Protein AF-A0A2T6AYD6-F1 (afdb_monomer_lite)

pLDDT: mean 77.61, std 15.52, range [50.19, 95.75]

InterPro domains:
  IPR000792 Transcription regulator LuxR, C-terminal [SM00421] (88-139)
  IPR016032 Signal transduction response regulator, C-terminal effector [SSF46894] (79-139)
  IPR036388 Winged helix-like DNA-binding domain superfamily [G3DSA:1.10.10.10] (89-139)

Structure (mmCIF, N/CA/C/O backbone):
data_AF-A0A2T6AYD6-F1
#
_entry.id   AF-A0A2T6AYD6-F1
#
loop_
_atom_site.group_PDB
_atom_site.id
_atom_site.type_symbol
_atom_site.label_atom_id
_atom_site.label_alt_id
_atom_site.label_comp_id
_atom_site.label_asym_id
_atom_site.label_entity_id
_atom_site.label_seq_id
_atom_site.pdbx_PDB_ins_code
_atom_site.Cartn_x
_atom_site.Cartn_y
_atom_site.Cartn_z
_atom_site.occupancy
_atom_site.B_iso_or_equiv
_atom_site.auth_seq_id
_atom_site.auth_comp_id
_atom_site.auth_asym_id
_atom_site.auth_atom_id
_atom_site.pdbx_PDB_model_num
ATOM 1 N N . MET A 1 1 ? 13.701 9.782 -18.106 1.00 50.19 1 MET A N 1
ATOM 2 C CA . MET A 1 1 ? 15.115 10.210 -17.971 1.00 50.19 1 MET A CA 1
ATOM 3 C C . MET A 1 1 ? 16.038 9.584 -19.019 1.00 50.19 1 MET A C 1
ATOM 5 O O . MET A 1 1 ? 16.720 10.338 -19.695 1.00 50.19 1 MET A O 1
ATOM 9 N N . MET A 1 2 ? 16.017 8.261 -19.240 1.00 51.81 2 MET A N 1
ATOM 10 C CA . MET A 1 2 ? 16.936 7.568 -20.171 1.00 51.81 2 MET A CA 1
ATOM 11 C C . MET A 1 2 ? 16.866 8.052 -21.637 1.00 51.81 2 MET A C 1
ATOM 13 O O . MET A 1 2 ? 17.891 8.259 -22.277 1.00 51.81 2 MET A O 1
ATOM 17 N N . VAL A 1 3 ? 15.662 8.335 -22.149 1.00 51.66 3 VAL A N 1
ATOM 18 C CA . VAL A 1 3 ? 15.457 8.823 -23.532 1.00 51.66 3 VAL A CA 1
ATOM 19 C C . VAL A 1 3 ? 16.047 10.226 -23.757 1.00 51.66 3 VAL A C 1
ATOM 21 O O . VAL A 1 3 ? 16.512 10.536 -24.852 1.00 51.66 3 VAL A O 1
ATOM 24 N N . TYR A 1 4 ? 16.078 11.068 -22.718 1.00 59.88 4 TYR A N 1
ATOM 25 C CA . TYR A 1 4 ? 16.668 12.410 -22.796 1.00 59.88 4 TYR A CA 1
ATOM 26 C C . TYR A 1 4 ? 18.197 12.357 -22.804 1.00 59.88 4 TYR A C 1
ATOM 28 O O . TYR A 1 4 ? 18.816 13.103 -23.556 1.00 59.88 4 TYR A O 1
ATOM 36 N N . ALA A 1 5 ? 18.794 11.431 -22.046 1.00 57.62 5 ALA A N 1
ATOM 37 C CA . ALA A 1 5 ? 20.236 11.190 -22.077 1.00 57.62 5 ALA A CA 1
ATOM 38 C C . ALA A 1 5 ? 20.695 10.688 -23.459 1.00 57.62 5 ALA A C 1
ATOM 40 O O . ALA A 1 5 ? 21.697 11.166 -23.985 1.00 57.62 5 ALA A O 1
ATOM 41 N N . LEU A 1 6 ? 19.910 9.807 -24.094 1.00 58.50 6 LEU A N 1
ATOM 42 C CA . LEU A 1 6 ? 20.191 9.308 -25.444 1.00 58.50 6 LEU A CA 1
ATOM 43 C C . LEU A 1 6 ? 20.114 10.426 -26.502 1.00 58.50 6 LEU A C 1
ATOM 45 O O . LEU A 1 6 ? 21.022 10.566 -27.317 1.00 58.50 6 LEU A O 1
ATOM 49 N N . ARG A 1 7 ? 19.068 11.271 -26.467 1.00 64.19 7 ARG A N 1
ATOM 50 C CA . ARG A 1 7 ? 18.946 12.420 -27.390 1.00 64.19 7 ARG A CA 1
ATOM 51 C C . ARG A 1 7 ? 20.041 13.468 -27.167 1.00 64.19 7 ARG A C 1
ATOM 53 O O . ARG A 1 7 ? 20.530 14.021 -28.145 1.00 64.19 7 ARG A O 1
ATOM 60 N N . ALA A 1 8 ? 20.447 13.718 -25.921 1.00 66.31 8 ALA A N 1
ATOM 61 C CA . ALA A 1 8 ? 21.535 14.646 -25.606 1.00 66.31 8 ALA A CA 1
ATOM 62 C C . ALA A 1 8 ? 22.895 14.141 -26.121 1.00 66.31 8 ALA A C 1
ATOM 64 O O . ALA A 1 8 ? 23.664 14.923 -26.675 1.00 66.31 8 ALA A O 1
ATOM 65 N N . CYS A 1 9 ? 23.159 12.835 -26.009 1.00 67.75 9 CYS A N 1
ATOM 66 C CA . CYS A 1 9 ? 24.382 12.220 -26.525 1.00 67.75 9 CYS A CA 1
ATOM 67 C C . CYS A 1 9 ? 24.436 12.258 -28.065 1.00 67.75 9 CYS A C 1
ATOM 69 O O . CYS A 1 9 ? 25.459 12.612 -28.645 1.00 67.75 9 CYS A O 1
ATOM 71 N N . LEU A 1 10 ? 23.303 11.998 -28.734 1.00 67.00 10 LEU A N 1
ATOM 72 C CA . LEU A 1 10 ? 23.187 12.092 -30.196 1.00 67.00 10 LEU A CA 1
ATOM 73 C C . LEU A 1 10 ? 23.433 13.517 -30.709 1.00 67.00 10 LEU A C 1
ATOM 75 O O . LEU A 1 10 ? 24.174 13.694 -31.674 1.00 67.00 10 LEU A O 1
ATOM 79 N N . LEU A 1 11 ? 22.866 14.526 -30.037 1.00 71.50 11 LEU A N 1
ATOM 80 C CA . LEU A 1 11 ? 23.100 15.932 -30.372 1.00 71.50 11 LEU A CA 1
ATOM 81 C C . LEU A 1 11 ? 24.568 16.324 -30.168 1.00 71.50 11 LEU A C 1
ATOM 83 O O . LEU A 1 11 ? 25.125 17.007 -31.024 1.00 71.50 11 LEU A O 1
ATOM 87 N N . ALA A 1 12 ? 25.210 15.855 -29.094 1.00 70.19 12 ALA A N 1
ATOM 88 C CA . ALA A 1 12 ? 26.619 16.131 -28.819 1.00 70.19 12 ALA A CA 1
ATOM 89 C C . ALA A 1 12 ? 27.551 15.561 -29.903 1.00 70.19 12 ALA A C 1
ATOM 91 O O . ALA A 1 12 ? 28.445 16.270 -30.357 1.00 70.19 12 ALA A O 1
ATOM 92 N N . ILE A 1 13 ? 27.299 14.336 -30.382 1.00 68.94 13 ILE A N 1
ATOM 93 C CA . ILE A 1 13 ? 28.099 13.708 -31.450 1.00 68.94 13 ILE A CA 1
ATOM 94 C C . ILE A 1 13 ? 27.936 14.469 -32.775 1.00 68.94 13 ILE A C 1
ATOM 96 O O . ILE A 1 13 ? 28.931 14.792 -33.421 1.00 68.94 13 ILE A O 1
ATOM 100 N N . THR A 1 14 ? 26.705 14.843 -33.145 1.00 68.94 14 THR A N 1
ATOM 101 C CA . THR A 1 14 ? 26.459 15.641 -34.363 1.00 68.94 14 THR A CA 1
ATOM 102 C C . THR A 1 14 ? 27.024 17.061 -34.272 1.00 68.94 14 THR A C 1
ATOM 104 O O . THR A 1 14 ? 27.485 17.617 -35.267 1.00 68.94 14 THR A O 1
ATOM 107 N N . LEU A 1 15 ? 27.017 17.654 -33.073 1.00 66.00 15 LEU A N 1
ATOM 108 C CA . LEU A 1 15 ? 27.560 18.986 -32.825 1.00 66.00 15 LEU A CA 1
ATOM 109 C C . LEU A 1 15 ? 29.093 18.972 -32.889 1.00 66.00 15 LEU A C 1
ATOM 111 O O . LEU A 1 15 ? 29.673 19.898 -33.446 1.00 66.00 15 LEU A O 1
ATOM 115 N N . SER A 1 16 ? 29.745 17.916 -32.390 1.00 65.50 16 SER A N 1
ATOM 116 C CA . SER A 1 16 ? 31.195 17.723 -32.524 1.00 65.50 16 SER A CA 1
ATOM 117 C C . SER A 1 16 ? 31.630 17.566 -33.983 1.00 65.50 16 SER A C 1
ATOM 119 O O . SER A 1 16 ? 32.620 18.186 -34.369 1.00 65.50 16 SER A O 1
ATOM 121 N N . GLY A 1 17 ? 30.875 16.826 -34.805 1.00 60.75 17 GLY A N 1
ATOM 122 C CA . GLY A 1 17 ? 31.125 16.727 -36.251 1.00 60.75 17 GLY A CA 1
ATOM 123 C C . GLY A 1 17 ? 31.004 18.083 -36.958 1.00 60.75 17 GLY A C 1
ATOM 124 O O . GLY A 1 17 ? 31.910 18.503 -37.681 1.00 60.75 17 GLY A O 1
ATOM 125 N N . LEU A 1 18 ? 29.944 18.842 -36.655 1.00 61.56 18 LEU A N 1
ATOM 126 C CA . LEU A 1 18 ? 29.724 20.175 -37.227 1.00 61.56 18 LEU A CA 1
ATOM 127 C C . LEU A 1 18 ? 30.803 21.189 -36.798 1.00 61.56 18 LEU A C 1
ATOM 129 O O . LEU A 1 18 ? 31.315 21.937 -37.633 1.00 61.56 18 LEU A O 1
ATOM 133 N N . VAL A 1 19 ? 31.198 21.187 -35.519 1.00 60.56 19 VAL A N 1
ATOM 134 C CA . VAL A 1 19 ? 32.264 22.054 -34.981 1.00 60.56 19 VAL A CA 1
ATOM 135 C C . VAL A 1 19 ? 33.617 21.748 -35.628 1.00 60.56 19 VAL A C 1
ATOM 137 O O . VAL A 1 19 ? 34.371 22.678 -35.914 1.00 60.56 19 VAL A O 1
ATOM 140 N N . MET A 1 20 ? 33.909 20.482 -35.938 1.00 58.72 20 MET A N 1
ATOM 141 C CA . MET A 1 20 ? 35.168 20.092 -36.584 1.00 58.72 20 MET A CA 1
ATOM 142 C C . MET A 1 20 ? 35.218 20.468 -38.074 1.00 58.72 20 MET A C 1
ATOM 144 O O . MET A 1 20 ? 36.297 20.698 -38.612 1.00 58.72 20 MET A O 1
ATOM 148 N N . THR A 1 21 ? 34.063 20.614 -38.733 1.00 57.25 21 THR A N 1
ATOM 149 C CA . THR A 1 21 ? 33.979 21.143 -40.109 1.00 57.25 21 THR A CA 1
ATOM 150 C C . THR A 1 21 ? 34.023 22.675 -40.204 1.00 57.25 21 THR A C 1
ATOM 152 O O . THR A 1 21 ? 34.278 23.206 -41.283 1.00 57.25 21 THR A O 1
ATOM 155 N N . GLY A 1 22 ? 33.795 23.395 -39.097 1.00 52.22 22 GLY A N 1
ATOM 156 C CA . GLY A 1 22 ? 33.687 24.861 -39.070 1.00 52.22 22 GLY A CA 1
ATOM 157 C C . GLY A 1 22 ? 34.976 25.636 -38.753 1.00 52.22 22 GLY A C 1
ATOM 158 O O . GLY A 1 22 ? 34.958 26.865 -38.801 1.00 52.22 22 GLY A O 1
ATOM 159 N N . GLY A 1 23 ? 36.086 24.964 -38.421 1.00 51.28 23 GLY A N 1
ATOM 160 C CA . GLY A 1 23 ? 37.367 25.594 -38.067 1.00 51.28 23 GLY A CA 1
ATOM 161 C C . GLY A 1 23 ? 38.437 25.424 -39.151 1.00 51.28 23 GLY A C 1
ATOM 162 O O . GLY A 1 23 ? 38.897 24.318 -39.401 1.00 51.28 23 GLY A O 1
ATOM 163 N N . CYS A 1 24 ? 38.841 26.523 -39.790 1.00 57.44 24 CYS A N 1
ATOM 164 C CA . CYS A 1 24 ? 39.793 26.602 -40.905 1.00 57.44 24 CYS A CA 1
ATOM 165 C C . CYS A 1 24 ? 41.095 25.779 -40.775 1.00 57.44 24 CYS A C 1
ATOM 167 O O . CYS A 1 24 ? 41.855 25.955 -39.825 1.00 57.44 24 CYS A O 1
ATOM 169 N N . SER A 1 25 ? 41.439 25.039 -41.839 1.00 51.91 25 SER A N 1
ATOM 170 C CA . SER A 1 25 ? 42.804 24.829 -42.372 1.00 51.91 25 SER A CA 1
ATOM 171 C C . SER A 1 25 ? 42.708 24.309 -43.824 1.00 51.91 25 SER A C 1
ATOM 173 O O . SER A 1 25 ? 41.956 23.368 -44.063 1.00 51.91 25 SER A O 1
ATOM 175 N N . PRO A 1 26 ? 43.433 24.862 -44.819 1.00 55.03 26 PRO A N 1
ATOM 176 C CA . PRO A 1 26 ? 43.294 24.495 -46.235 1.00 55.03 26 PRO A CA 1
ATOM 177 C C . PRO A 1 26 ? 44.110 23.244 -46.618 1.00 55.03 26 PRO A C 1
ATOM 179 O O . PRO A 1 26 ? 44.756 23.221 -47.665 1.00 55.03 26 PRO A O 1
ATOM 182 N N . ILE A 1 27 ? 44.133 22.208 -45.773 1.00 57.69 27 ILE A N 1
ATOM 183 C CA . ILE A 1 27 ? 45.037 21.064 -45.952 1.00 57.69 27 ILE A CA 1
ATOM 184 C C . ILE A 1 27 ? 44.230 19.764 -46.090 1.00 57.69 27 ILE A C 1
ATOM 186 O O . ILE A 1 27 ? 43.530 19.332 -45.182 1.00 57.69 27 ILE A O 1
ATOM 190 N N . THR A 1 28 ? 44.346 19.194 -47.295 1.00 57.56 28 THR A N 1
ATOM 191 C CA . THR A 1 28 ? 43.933 17.863 -47.779 1.00 57.56 28 THR A CA 1
ATOM 192 C C . THR A 1 28 ? 42.444 17.492 -47.729 1.00 57.56 28 THR A C 1
ATOM 194 O O . THR A 1 28 ? 41.972 16.736 -46.892 1.00 57.56 28 THR A O 1
ATOM 197 N N . ILE A 1 29 ? 41.750 17.856 -48.812 1.00 57.03 29 ILE A N 1
ATOM 198 C CA . ILE A 1 29 ? 40.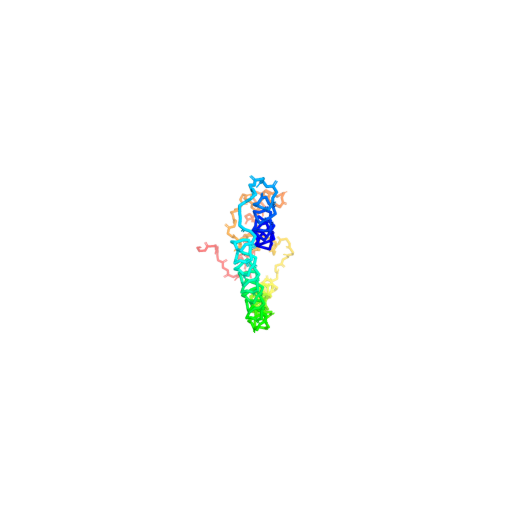430 17.368 -49.278 1.00 57.03 29 ILE A CA 1
ATOM 199 C C . ILE A 1 29 ? 40.312 15.818 -49.313 1.00 57.03 29 ILE A C 1
ATOM 201 O O . ILE A 1 29 ? 39.217 15.275 -49.451 1.00 57.03 29 ILE A O 1
ATOM 205 N N . VAL A 1 30 ? 41.437 15.099 -49.211 1.00 58.53 30 VAL A N 1
ATOM 206 C CA . VAL A 1 30 ? 41.527 13.630 -49.126 1.00 58.53 30 VAL A CA 1
ATOM 207 C C . VAL A 1 30 ? 41.341 13.124 -47.687 1.00 58.53 30 VAL A C 1
ATOM 209 O O . VAL A 1 30 ? 40.602 12.162 -47.493 1.00 58.53 30 VAL A O 1
ATOM 212 N N . GLU A 1 31 ? 41.902 13.806 -46.681 1.00 59.91 31 GLU A N 1
ATOM 213 C CA . GLU A 1 31 ? 41.722 13.485 -45.249 1.00 59.91 31 GLU A CA 1
ATOM 214 C C . GLU A 1 31 ? 40.251 13.681 -44.824 1.00 59.91 31 GLU A C 1
ATOM 216 O O . GLU A 1 31 ? 39.667 12.847 -44.131 1.00 59.91 31 GLU A O 1
ATOM 221 N N . GLN A 1 32 ? 39.593 14.721 -45.356 1.00 65.56 32 GLN A N 1
ATOM 222 C CA . GLN A 1 32 ? 38.176 15.023 -45.102 1.00 65.56 32 GLN A CA 1
ATOM 223 C C . GLN A 1 32 ? 37.227 13.901 -45.569 1.00 65.56 32 GLN A C 1
ATOM 225 O O . GLN A 1 32 ? 36.201 13.639 -44.941 1.00 65.56 32 GLN A O 1
ATOM 230 N N . ARG A 1 33 ? 37.550 13.221 -46.681 1.00 62.03 33 ARG A N 1
ATOM 231 C CA . ARG A 1 33 ? 36.708 12.142 -47.232 1.00 62.03 33 ARG A CA 1
ATOM 232 C C . ARG A 1 33 ? 36.726 10.902 -46.345 1.00 62.03 33 ARG A C 1
ATOM 234 O O . ARG A 1 33 ? 35.693 10.253 -46.214 1.00 62.03 33 ARG A O 1
ATOM 241 N N . ALA A 1 34 ? 37.864 10.600 -45.720 1.00 67.56 34 ALA A N 1
ATOM 242 C CA . ALA A 1 34 ? 37.980 9.486 -44.784 1.00 67.56 34 ALA A CA 1
ATOM 243 C C . ALA A 1 34 ? 37.191 9.755 -43.492 1.00 67.56 34 ALA A C 1
ATOM 245 O O . ALA A 1 34 ? 36.454 8.882 -43.034 1.00 67.56 34 ALA A O 1
ATOM 246 N N . ALA A 1 35 ? 37.261 10.981 -42.961 1.00 68.94 35 ALA A N 1
ATOM 247 C CA . ALA A 1 35 ? 36.526 11.374 -41.759 1.00 68.94 35 ALA A CA 1
ATOM 248 C C . ALA A 1 35 ? 34.999 11.257 -41.930 1.00 68.94 35 ALA A C 1
ATOM 250 O O . ALA A 1 35 ? 34.331 10.677 -41.078 1.00 68.94 35 ALA A O 1
ATOM 251 N 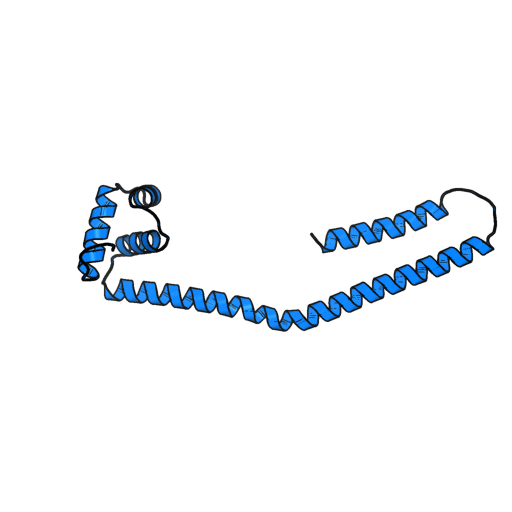N . ILE A 1 36 ? 34.454 11.709 -43.066 1.00 71.56 36 ILE A N 1
ATOM 252 C CA . ILE A 1 36 ? 33.008 11.635 -43.353 1.00 71.56 36 ILE A CA 1
ATOM 253 C C . ILE A 1 36 ? 32.531 10.178 -43.486 1.00 71.56 36 ILE A C 1
ATOM 255 O O . ILE A 1 36 ? 31.439 9.827 -43.034 1.00 71.56 36 ILE A O 1
ATOM 259 N N . VAL A 1 37 ? 33.343 9.300 -44.088 1.00 76.88 37 VAL A N 1
ATOM 260 C CA . VAL A 1 37 ? 33.012 7.868 -44.196 1.00 76.88 37 VAL A CA 1
ATOM 261 C C . VAL A 1 37 ? 32.986 7.220 -42.812 1.00 76.88 37 VAL A C 1
ATOM 263 O O . VAL A 1 37 ? 32.062 6.473 -42.503 1.00 76.88 37 VAL A O 1
ATOM 266 N N . ILE A 1 38 ? 33.947 7.541 -41.945 1.00 76.50 38 ILE A N 1
ATOM 267 C CA . ILE A 1 38 ? 33.972 7.018 -40.573 1.00 76.50 38 ILE A CA 1
ATOM 268 C C . ILE A 1 38 ? 32.769 7.539 -39.776 1.00 76.50 38 ILE A C 1
ATOM 270 O O . ILE A 1 38 ? 32.084 6.755 -39.123 1.00 76.50 38 ILE A O 1
ATOM 274 N N . GLU A 1 39 ? 32.461 8.831 -39.871 1.00 75.50 39 GLU A N 1
ATOM 275 C CA . GLU A 1 39 ? 31.335 9.446 -39.163 1.00 75.50 39 GLU A CA 1
ATOM 276 C C . GLU A 1 39 ? 29.989 8.835 -39.582 1.00 75.50 39 GLU A C 1
ATOM 278 O O . GLU A 1 39 ? 29.167 8.483 -38.733 1.00 75.50 39 GLU A O 1
ATOM 283 N N . THR A 1 40 ? 29.783 8.624 -40.883 1.00 77.31 40 THR A N 1
ATOM 284 C CA . THR A 1 40 ? 28.556 7.996 -41.401 1.00 77.31 40 THR A CA 1
ATOM 285 C C . THR A 1 40 ? 28.434 6.526 -41.002 1.00 77.31 40 THR A C 1
ATOM 287 O O . THR A 1 40 ? 27.334 6.081 -40.668 1.00 77.31 40 THR A O 1
ATOM 290 N N . LEU A 1 41 ? 29.541 5.779 -40.950 1.00 81.69 41 LEU A N 1
ATOM 291 C CA . LEU A 1 41 ? 29.550 4.398 -40.456 1.00 81.69 41 LEU A CA 1
ATOM 292 C C . LEU A 1 41 ? 29.235 4.319 -38.957 1.00 81.69 41 LEU A C 1
ATOM 294 O O . LEU A 1 41 ? 28.439 3.471 -38.550 1.00 81.69 41 LEU A O 1
ATOM 298 N N . VAL A 1 42 ? 29.799 5.216 -38.144 1.00 82.75 42 VAL A N 1
ATOM 299 C CA . VAL A 1 42 ? 29.511 5.298 -36.701 1.00 82.75 42 VAL A CA 1
ATOM 300 C C . VAL A 1 42 ? 28.045 5.665 -36.468 1.00 82.75 42 VAL A C 1
ATOM 302 O O . VAL A 1 42 ? 27.366 5.013 -35.671 1.00 82.75 42 VAL A O 1
ATOM 305 N N . ALA A 1 43 ? 27.522 6.648 -37.204 1.00 80.62 43 ALA A N 1
ATOM 306 C CA . ALA A 1 43 ? 26.114 7.026 -37.131 1.00 80.62 43 ALA A CA 1
ATOM 307 C C . ALA A 1 43 ? 25.190 5.858 -37.521 1.00 80.62 43 ALA A C 1
ATOM 309 O O . ALA A 1 43 ? 24.220 5.581 -36.813 1.00 80.62 43 ALA A O 1
ATOM 310 N N . ALA A 1 44 ? 25.512 5.127 -38.593 1.00 82.06 44 ALA A N 1
ATOM 311 C CA . ALA A 1 44 ? 24.738 3.969 -39.037 1.00 82.06 44 ALA A CA 1
ATOM 312 C C . ALA A 1 44 ? 24.772 2.816 -38.019 1.00 82.06 44 ALA A C 1
ATOM 314 O O . ALA A 1 44 ? 23.724 2.256 -37.687 1.00 82.06 44 ALA A O 1
ATOM 315 N N . ALA A 1 45 ? 25.950 2.496 -37.475 1.00 84.50 45 ALA A N 1
ATOM 316 C CA . ALA A 1 45 ? 26.108 1.473 -36.444 1.00 84.50 45 ALA A CA 1
ATOM 317 C C . ALA A 1 45 ? 25.310 1.819 -35.176 1.00 84.50 45 ALA A C 1
ATOM 319 O O . ALA A 1 45 ? 24.662 0.952 -34.590 1.00 84.50 45 ALA A O 1
ATOM 320 N N . GLN A 1 46 ? 25.284 3.097 -34.792 1.00 84.50 46 GLN A N 1
ATOM 321 C CA . GLN A 1 46 ? 24.541 3.563 -33.624 1.00 84.50 46 GLN A CA 1
ATOM 322 C C . GLN A 1 46 ? 23.023 3.525 -33.838 1.00 84.50 46 GLN A C 1
ATOM 324 O O . GLN A 1 46 ? 22.293 3.084 -32.949 1.00 84.50 46 GLN A O 1
ATOM 329 N N . VAL A 1 47 ? 22.537 3.926 -35.019 1.00 87.06 47 VAL A N 1
ATOM 330 C CA . VAL A 1 47 ? 21.116 3.779 -35.381 1.00 87.06 47 VAL A CA 1
ATOM 331 C C . VAL A 1 47 ? 20.714 2.306 -35.352 1.00 87.06 47 VAL A C 1
ATOM 333 O O . VAL A 1 47 ? 19.682 1.969 -34.774 1.00 87.06 47 VAL A O 1
ATOM 336 N N . CYS A 1 48 ? 21.551 1.424 -35.901 1.00 87.56 48 CYS A N 1
ATOM 337 C CA . CYS A 1 48 ? 21.325 -0.018 -35.866 1.00 87.56 48 CYS A CA 1
ATOM 338 C C . CYS A 1 48 ? 21.238 -0.545 -34.422 1.00 87.56 48 CYS A C 1
ATOM 340 O O . CYS A 1 48 ? 20.275 -1.229 -34.081 1.00 87.56 48 CYS A O 1
ATOM 342 N N . GLY A 1 49 ? 22.171 -0.149 -33.549 1.00 84.69 49 GLY A N 1
ATOM 343 C CA . GLY A 1 49 ? 22.160 -0.525 -32.132 1.00 84.69 49 GLY A CA 1
ATOM 344 C C . GLY A 1 49 ? 20.886 -0.086 -31.407 1.00 84.69 49 GLY A C 1
ATOM 345 O O . GLY A 1 49 ? 20.251 -0.896 -30.738 1.00 84.69 49 GLY A O 1
ATOM 346 N N . VAL A 1 50 ? 20.448 1.162 -31.605 1.00 85.94 50 VAL A N 1
ATOM 347 C CA . VAL A 1 50 ? 19.199 1.670 -31.010 1.00 85.94 50 VAL A CA 1
ATOM 348 C C . VAL A 1 50 ? 17.985 0.886 -31.510 1.00 85.94 50 VAL A C 1
ATOM 350 O O . VAL A 1 50 ? 17.103 0.558 -30.717 1.00 85.94 50 VAL A O 1
ATOM 353 N N . VAL A 1 51 ? 17.930 0.562 -32.804 1.00 87.31 51 VAL A N 1
ATOM 354 C CA . VAL A 1 51 ? 16.829 -0.224 -33.378 1.00 87.31 51 VAL A CA 1
ATOM 355 C C . VAL A 1 51 ? 16.801 -1.631 -32.784 1.00 87.31 51 VAL A C 1
ATOM 357 O O . VAL A 1 51 ? 15.740 -2.062 -32.339 1.00 87.31 51 VAL A O 1
ATOM 360 N N . LEU A 1 52 ? 17.944 -2.317 -32.706 1.00 86.50 52 LEU A N 1
ATOM 361 C CA . LEU A 1 52 ? 18.036 -3.652 -32.110 1.00 86.50 52 LEU A CA 1
ATOM 362 C C . LEU A 1 52 ? 17.616 -3.645 -30.634 1.00 86.50 52 LEU A C 1
ATOM 364 O O . LEU A 1 52 ? 16.778 -4.457 -30.247 1.00 86.50 52 LEU A O 1
ATOM 368 N N . SER A 1 53 ? 18.085 -2.675 -29.841 1.00 83.62 53 SER A N 1
ATOM 369 C CA . SER A 1 53 ? 17.662 -2.523 -28.442 1.00 83.62 53 SER A CA 1
ATOM 370 C C . SER A 1 53 ? 16.160 -2.253 -28.306 1.00 83.62 53 SER A C 1
ATOM 372 O O . SER A 1 53 ? 15.518 -2.790 -27.409 1.00 83.62 53 SER A O 1
ATOM 374 N N . ILE A 1 54 ? 15.561 -1.444 -29.190 1.00 83.62 54 ILE A N 1
ATOM 375 C CA . ILE A 1 54 ? 14.109 -1.196 -29.171 1.00 83.62 54 ILE A CA 1
ATOM 376 C C . ILE A 1 54 ? 13.330 -2.470 -29.518 1.00 83.62 54 ILE A C 1
ATOM 378 O O . ILE A 1 54 ? 12.280 -2.715 -28.923 1.00 83.62 54 ILE A O 1
ATOM 382 N N . LEU A 1 55 ? 13.810 -3.263 -30.477 1.00 83.38 55 LEU A N 1
ATOM 383 C CA . LEU A 1 55 ? 13.176 -4.526 -30.859 1.00 83.38 55 LEU A CA 1
ATOM 384 C C . LEU A 1 55 ? 13.229 -5.552 -29.720 1.00 83.38 55 LEU A C 1
ATOM 386 O O . LEU A 1 55 ? 12.211 -6.174 -29.426 1.00 83.38 55 LEU A O 1
ATOM 390 N N . GLU A 1 56 ? 14.369 -5.665 -29.039 1.00 81.25 56 GLU A N 1
ATOM 391 C CA . GLU A 1 56 ? 14.553 -6.553 -27.886 1.00 81.25 56 GLU A CA 1
ATOM 392 C C . GLU A 1 56 ? 13.649 -6.156 -26.709 1.00 81.25 56 GLU A C 1
ATOM 394 O O . GLU A 1 56 ? 12.905 -6.982 -26.185 1.00 81.25 56 GLU A O 1
ATOM 399 N N . ILE A 1 57 ? 13.604 -4.862 -26.370 1.00 77.50 57 ILE A 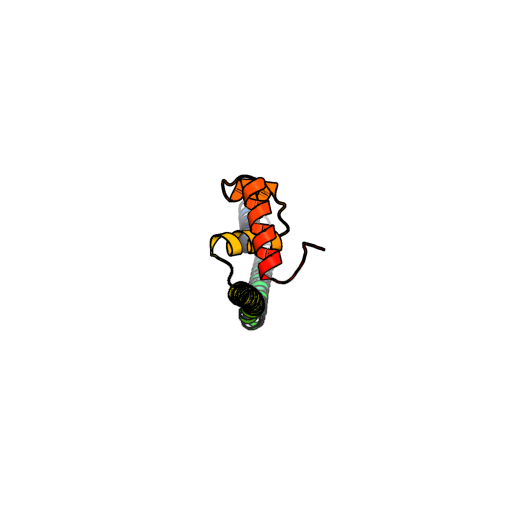N 1
ATOM 400 C CA . ILE A 1 57 ? 12.735 -4.338 -25.303 1.00 77.50 57 ILE A CA 1
ATOM 401 C C . ILE A 1 57 ? 11.253 -4.584 -25.620 1.00 77.50 57 ILE A C 1
ATOM 403 O O . ILE A 1 57 ? 10.460 -4.861 -24.723 1.00 77.50 57 ILE A O 1
ATOM 407 N N . ARG A 1 58 ? 10.853 -4.489 -26.893 1.00 70.19 58 ARG A N 1
ATOM 408 C CA . ARG A 1 58 ? 9.462 -4.740 -27.299 1.00 70.19 58 ARG A CA 1
ATOM 409 C C . ARG A 1 58 ? 9.076 -6.211 -27.195 1.00 70.19 58 ARG A C 1
ATOM 411 O O . ARG A 1 58 ? 7.935 -6.481 -26.843 1.00 70.19 58 ARG A O 1
ATOM 418 N N . ALA A 1 59 ? 10.001 -7.129 -27.459 1.00 71.75 59 ALA A N 1
ATOM 419 C CA . ALA A 1 59 ? 9.747 -8.561 -27.328 1.00 71.75 59 ALA A CA 1
ATOM 420 C C . ALA A 1 59 ? 9.509 -8.985 -25.865 1.00 71.75 59 ALA A C 1
ATOM 422 O O . ALA A 1 59 ? 8.722 -9.894 -25.618 1.00 71.75 59 ALA A O 1
ATOM 423 N N . ASP A 1 60 ? 10.132 -8.298 -24.900 1.00 61.94 60 ASP A N 1
ATOM 424 C CA . ASP A 1 60 ? 10.012 -8.620 -23.468 1.00 61.94 60 ASP A CA 1
ATOM 425 C C . ASP A 1 60 ? 8.814 -7.915 -22.783 1.00 61.94 60 ASP A C 1
ATOM 427 O O . ASP A 1 60 ? 8.281 -8.362 -21.762 1.00 61.94 60 ASP A O 1
ATOM 431 N N . HIS A 1 61 ? 8.311 -6.822 -23.374 1.00 58.81 61 HIS A N 1
ATOM 432 C CA . HIS A 1 61 ? 7.248 -6.002 -22.777 1.00 58.81 61 HIS A CA 1
ATOM 433 C C . HIS A 1 61 ? 5.847 -6.641 -22.789 1.00 58.81 61 HIS A C 1
ATOM 435 O O . HIS A 1 61 ? 5.029 -6.315 -21.920 1.00 58.81 61 HIS A O 1
ATOM 441 N N . ASP A 1 62 ? 5.570 -7.573 -23.706 1.00 59.16 62 ASP A N 1
ATOM 442 C CA . ASP A 1 62 ? 4.291 -8.301 -23.747 1.00 59.16 62 ASP A CA 1
ATOM 443 C C . ASP A 1 62 ? 4.138 -9.272 -22.559 1.00 59.16 62 ASP A C 1
ATOM 445 O O . ASP A 1 62 ? 3.019 -9.575 -22.134 1.00 59.16 62 ASP A O 1
ATOM 449 N N . LEU A 1 63 ? 5.252 -9.691 -21.943 1.00 59.62 63 LEU A N 1
ATOM 450 C CA . LEU A 1 63 ? 5.259 -10.542 -20.751 1.00 59.62 63 LEU A CA 1
ATOM 451 C C . LEU A 1 63 ? 5.020 -9.731 -19.458 1.00 59.62 63 LEU A C 1
ATOM 453 O O . LEU A 1 63 ? 4.337 -10.192 -18.537 1.00 59.62 63 LEU A O 1
ATOM 457 N N . MET A 1 64 ? 5.530 -8.494 -19.391 1.00 54.81 64 MET A N 1
ATOM 458 C CA . MET A 1 64 ? 5.463 -7.645 -18.189 1.00 54.81 64 MET A CA 1
ATOM 459 C C . MET A 1 64 ? 4.094 -6.989 -17.948 1.00 54.81 64 MET A C 1
ATOM 461 O O . MET A 1 64 ? 3.728 -6.746 -16.795 1.00 54.81 64 MET A O 1
ATOM 465 N N . ALA A 1 65 ? 3.267 -6.799 -18.983 1.00 58.22 65 ALA A N 1
ATOM 466 C CA . ALA A 1 65 ? 1.886 -6.315 -18.824 1.00 58.22 65 ALA A CA 1
ATOM 467 C C . ALA A 1 65 ? 0.980 -7.287 -18.024 1.00 58.22 65 ALA A C 1
ATOM 469 O O . ALA A 1 65 ? -0.097 -6.910 -17.543 1.00 58.22 65 ALA A O 1
ATOM 470 N N . GLY A 1 66 ? 1.419 -8.541 -17.850 1.00 55.69 66 GLY A N 1
ATOM 471 C CA . GLY A 1 66 ? 0.793 -9.533 -16.975 1.00 55.69 66 GLY A CA 1
ATOM 472 C C . GLY A 1 66 ? 1.232 -9.459 -15.506 1.00 55.69 66 GLY A C 1
ATOM 473 O O . GLY A 1 66 ? 0.485 -9.904 -14.634 1.00 55.69 66 GLY A O 1
ATOM 474 N N . GLN A 1 67 ? 2.390 -8.869 -15.189 1.00 51.78 67 GLN A N 1
ATOM 475 C CA . GLN A 1 67 ? 2.990 -8.952 -13.847 1.00 51.78 67 GLN A CA 1
ATOM 476 C C . GLN A 1 67 ? 2.381 -7.970 -12.834 1.00 51.78 67 GLN A C 1
ATOM 478 O O . GLN A 1 67 ? 2.224 -8.312 -11.659 1.00 51.78 67 GLN A O 1
ATOM 483 N N . GLU A 1 68 ? 1.916 -6.797 -13.275 1.00 52.62 68 GLU A N 1
ATOM 484 C CA . GLU A 1 68 ? 1.142 -5.891 -12.408 1.00 52.62 68 GLU A CA 1
ATOM 485 C C . GLU A 1 68 ? -0.206 -6.495 -11.991 1.00 52.62 68 GLU A C 1
ATOM 487 O O . GLU A 1 68 ? -0.739 -6.181 -10.921 1.00 52.62 68 GLU A O 1
ATOM 492 N N . ARG A 1 69 ? -0.757 -7.404 -12.805 1.00 50.53 69 ARG A N 1
ATOM 493 C CA . ARG A 1 69 ? -2.021 -8.079 -12.497 1.00 50.53 69 ARG A CA 1
ATOM 494 C C . ARG A 1 69 ? -1.848 -9.058 -11.346 1.00 50.53 69 ARG A C 1
ATOM 496 O O . ARG A 1 69 ? -2.724 -9.112 -10.495 1.00 50.53 69 ARG A O 1
ATOM 503 N N . THR A 1 70 ? -0.723 -9.759 -11.242 1.00 50.75 70 THR A N 1
ATOM 504 C CA . THR A 1 70 ? -0.507 -10.740 -10.167 1.00 50.75 70 THR A CA 1
ATOM 505 C C . THR A 1 70 ? -0.422 -10.072 -8.793 1.00 50.75 70 THR A C 1
ATOM 507 O O . THR A 1 70 ? -1.074 -10.523 -7.851 1.00 50.75 70 THR A O 1
ATOM 510 N N . ILE A 1 71 ? 0.283 -8.940 -8.676 1.00 53.66 71 ILE A N 1
ATOM 511 C CA . ILE A 1 71 ? 0.369 -8.196 -7.406 1.00 53.66 71 ILE A CA 1
ATOM 512 C C . ILE A 1 71 ? -0.962 -7.501 -7.085 1.00 53.66 71 ILE A C 1
ATOM 514 O O . ILE A 1 71 ? -1.389 -7.494 -5.927 1.00 53.66 71 ILE A O 1
ATOM 518 N N . ARG A 1 72 ? -1.658 -6.947 -8.089 1.00 54.50 72 ARG A N 1
ATOM 519 C CA . ARG A 1 72 ? -2.972 -6.315 -7.882 1.00 54.50 72 ARG A CA 1
ATOM 520 C C . ARG A 1 72 ? -4.045 -7.331 -7.489 1.00 54.50 72 ARG A C 1
ATOM 522 O O . ARG A 1 72 ? -4.860 -7.027 -6.621 1.00 54.50 72 ARG A O 1
ATOM 529 N N . THR A 1 73 ? -4.013 -8.531 -8.061 1.00 59.62 73 THR A N 1
ATOM 530 C CA . THR A 1 73 ? -4.901 -9.637 -7.684 1.00 59.62 73 THR A CA 1
ATOM 531 C C . THR A 1 73 ? -4.578 -10.126 -6.275 1.00 59.62 73 THR A C 1
ATOM 533 O O . THR A 1 73 ? -5.483 -10.178 -5.451 1.00 59.62 73 THR A O 1
ATOM 536 N N . ALA A 1 74 ? -3.304 -10.349 -5.930 1.00 60.72 74 ALA A N 1
ATOM 537 C CA . ALA A 1 74 ? -2.915 -10.761 -4.576 1.00 60.72 74 ALA A CA 1
ATOM 538 C C . ALA A 1 74 ? -3.317 -9.732 -3.498 1.00 60.72 74 ALA A C 1
ATOM 540 O O . ALA A 1 74 ? -3.871 -10.092 -2.459 1.00 60.72 74 ALA A O 1
ATOM 541 N N . ARG A 1 75 ? -3.105 -8.433 -3.757 1.00 66.94 75 ARG A N 1
ATOM 542 C CA . ARG A 1 75 ? -3.534 -7.349 -2.852 1.00 66.94 75 ARG A CA 1
ATOM 543 C C . ARG A 1 75 ? -5.058 -7.222 -2.767 1.00 66.94 75 ARG A C 1
ATOM 545 O O . ARG A 1 75 ? -5.586 -6.937 -1.693 1.00 66.94 75 ARG A O 1
ATOM 552 N N . GLY A 1 76 ? -5.758 -7.430 -3.882 1.00 72.81 76 GLY A N 1
ATOM 553 C CA . GLY A 1 76 ? -7.218 -7.420 -3.942 1.00 72.81 76 GLY A CA 1
ATOM 554 C C . GLY A 1 76 ? -7.847 -8.563 -3.146 1.00 72.81 76 GLY A C 1
ATOM 555 O O . GLY A 1 76 ? -8.788 -8.321 -2.388 1.00 72.81 76 GLY A O 1
ATOM 556 N N . GLU A 1 77 ? -7.293 -9.771 -3.266 1.00 79.25 77 GLU A N 1
ATOM 557 C CA . GLU A 1 77 ? -7.724 -10.949 -2.505 1.00 79.25 77 GLU A CA 1
ATOM 558 C C . GLU A 1 77 ? -7.507 -10.747 -1.002 1.00 79.25 77 GLU A C 1
ATOM 560 O O . GLU A 1 77 ? -8.445 -10.913 -0.229 1.00 79.25 77 GLU A O 1
ATOM 565 N N . LEU A 1 78 ? -6.335 -10.266 -0.571 1.00 82.19 78 LEU A N 1
ATOM 566 C CA . LEU A 1 78 ? -6.072 -10.010 0.851 1.00 82.19 78 LEU A CA 1
ATOM 567 C C . LEU A 1 78 ? -7.035 -8.972 1.450 1.00 82.19 78 LEU A C 1
ATOM 569 O O . LEU A 1 78 ? -7.617 -9.197 2.512 1.00 82.19 78 LEU A O 1
ATOM 573 N N . ALA A 1 79 ? -7.256 -7.848 0.761 1.00 85.62 79 ALA A N 1
ATOM 574 C CA . ALA A 1 79 ? -8.194 -6.829 1.230 1.00 85.62 79 ALA A CA 1
ATOM 575 C C . ALA A 1 79 ? -9.644 -7.346 1.270 1.00 85.62 79 ALA A C 1
ATOM 577 O O . ALA A 1 79 ? -10.432 -6.913 2.116 1.00 85.62 79 ALA A O 1
ATOM 578 N N . ARG A 1 80 ? -10.010 -8.264 0.366 1.00 87.38 80 ARG A N 1
ATOM 579 C CA . ARG A 1 80 ? -11.315 -8.934 0.377 1.00 87.38 80 ARG A CA 1
ATOM 580 C C . ARG A 1 80 ? -11.434 -9.882 1.568 1.00 87.38 80 ARG A C 1
ATOM 582 O O . ARG A 1 80 ? -12.423 -9.773 2.287 1.00 87.38 80 ARG A O 1
ATOM 589 N N . SER A 1 81 ? -10.427 -10.715 1.820 1.00 89.69 81 SER A N 1
ATOM 590 C CA . SER A 1 81 ? -10.400 -11.632 2.965 1.00 89.69 81 SER A CA 1
ATOM 591 C C . SER A 1 81 ? -10.502 -10.887 4.297 1.00 89.69 81 SER A C 1
ATOM 593 O O . SER A 1 81 ? -11.303 -11.266 5.147 1.00 89.69 81 SER A O 1
ATOM 595 N N . ILE A 1 82 ? -9.782 -9.769 4.461 1.00 91.94 82 ILE A N 1
ATOM 596 C CA . ILE A 1 82 ? -9.889 -8.930 5.669 1.00 91.94 82 ILE A CA 1
ATOM 597 C C . ILE A 1 82 ? -11.316 -8.394 5.838 1.00 91.94 82 ILE A C 1
ATOM 599 O O . ILE A 1 82 ? -11.892 -8.505 6.919 1.00 91.94 82 ILE A O 1
ATOM 603 N N . ARG A 1 83 ? -11.919 -7.845 4.774 1.00 91.88 83 ARG A N 1
ATOM 604 C CA . ARG A 1 83 ? -13.302 -7.339 4.837 1.00 91.88 83 ARG A CA 1
ATOM 605 C C . ARG A 1 83 ? -14.311 -8.438 5.151 1.00 91.88 83 ARG A C 1
ATOM 607 O O . ARG A 1 83 ? -15.232 -8.197 5.923 1.00 91.88 83 ARG A O 1
ATOM 614 N N . GLN A 1 84 ? -14.139 -9.631 4.584 1.00 93.12 84 GLN A N 1
ATOM 615 C CA . GLN A 1 84 ? -14.981 -10.785 4.899 1.00 93.12 84 GLN A CA 1
ATOM 616 C C . GLN A 1 84 ? -14.854 -11.173 6.373 1.00 93.12 84 GLN A C 1
ATOM 618 O O . GLN A 1 84 ? -15.874 -11.375 7.026 1.00 93.12 84 GLN A O 1
ATOM 623 N N . GLN A 1 85 ? -13.638 -11.195 6.923 1.00 93.88 85 GLN A N 1
ATOM 624 C CA . GLN A 1 85 ? -13.430 -11.473 8.344 1.00 93.88 85 GLN A CA 1
ATOM 625 C C . GLN A 1 85 ? -14.085 -10.410 9.238 1.00 93.88 85 GLN A C 1
ATOM 627 O O . GLN A 1 85 ? -14.771 -10.740 10.203 1.00 93.88 85 GLN A O 1
ATOM 632 N N . PHE A 1 86 ? -13.936 -9.128 8.899 1.00 94.75 86 PHE A N 1
ATOM 633 C CA . PHE A 1 86 ? -14.574 -8.035 9.638 1.00 94.75 86 PHE A CA 1
ATOM 634 C C . PHE A 1 86 ? -16.104 -8.091 9.568 1.00 94.75 86 PHE A C 1
ATOM 636 O O . PHE A 1 86 ? -16.775 -7.771 10.552 1.00 94.75 86 PHE A O 1
ATOM 643 N N . ALA A 1 87 ? -16.656 -8.529 8.434 1.00 93.25 87 ALA A N 1
ATOM 644 C CA . ALA A 1 87 ? -18.085 -8.773 8.288 1.00 93.25 87 ALA A CA 1
ATOM 645 C C . ALA A 1 87 ? -18.551 -9.949 9.162 1.00 93.25 87 ALA A C 1
ATOM 647 O O . ALA A 1 87 ? -19.574 -9.826 9.830 1.00 93.25 87 ALA A O 1
ATOM 648 N N . GLN A 1 88 ? -17.784 -11.043 9.236 1.00 94.56 88 GLN A N 1
ATOM 649 C CA . GLN A 1 88 ? -18.087 -12.183 10.116 1.00 94.56 88 GLN A CA 1
ATOM 650 C C . GLN A 1 88 ? -18.103 -11.789 11.601 1.00 94.56 88 GLN A C 1
ATOM 652 O O . GLN A 1 88 ? -18.945 -12.265 12.359 1.00 94.56 88 GLN A O 1
ATOM 657 N N . TRP A 1 89 ? -17.223 -10.878 12.022 1.00 95.56 89 TRP A N 1
ATOM 658 C CA . TRP A 1 89 ? -17.230 -10.320 13.381 1.00 95.56 89 TRP A CA 1
ATOM 659 C C . TRP A 1 89 ? -18.285 -9.228 13.598 1.00 95.56 89 TRP A C 1
ATOM 661 O O . TRP A 1 89 ? -18.385 -8.688 14.698 1.00 95.56 89 TRP A O 1
ATOM 671 N N . HIS A 1 90 ? -19.080 -8.886 12.580 1.00 93.62 90 HIS A N 1
ATOM 672 C CA . HIS A 1 90 ? -20.113 -7.851 12.664 1.00 93.62 90 HIS A CA 1
ATOM 673 C C . HIS A 1 90 ? -19.547 -6.503 13.168 1.00 93.62 90 HIS A C 1
ATOM 675 O O . HIS A 1 90 ? -20.111 -5.832 14.047 1.00 93.62 90 HIS A O 1
ATOM 681 N N . LEU A 1 91 ? -18.383 -6.112 12.635 1.00 93.75 91 LEU A N 1
ATOM 682 C CA . LEU A 1 91 ? -17.768 -4.820 12.938 1.00 93.75 91 LEU A CA 1
ATOM 683 C C . LEU A 1 91 ? -18.543 -3.679 12.270 1.00 93.75 91 LEU A C 1
ATOM 685 O O . LEU A 1 91 ? -18.862 -3.733 11.080 1.00 93.75 91 LEU A O 1
ATOM 689 N N . THR A 1 92 ? -18.789 -2.612 13.027 1.00 94.31 92 THR A N 1
ATOM 690 C CA . THR A 1 92 ? -19.333 -1.349 12.505 1.00 94.31 92 THR A CA 1
ATOM 691 C C . THR A 1 92 ? -18.313 -0.657 11.592 1.00 94.31 92 THR A C 1
ATOM 693 O O . THR A 1 92 ? -17.116 -0.905 11.741 1.00 94.31 92 THR A O 1
ATOM 696 N N . PRO A 1 93 ? -18.725 0.259 10.693 1.00 91.44 93 PRO A N 1
ATOM 697 C CA . PRO A 1 93 ? -17.786 0.982 9.827 1.00 91.44 93 PRO A CA 1
ATOM 698 C C . PRO A 1 93 ? -16.645 1.653 10.611 1.00 91.44 93 PRO A C 1
ATOM 700 O O . PRO A 1 93 ? -15.478 1.505 10.271 1.00 91.44 93 PRO A O 1
ATOM 703 N N . ALA A 1 94 ? -16.975 2.268 11.751 1.00 91.12 94 ALA A N 1
ATOM 704 C CA . ALA A 1 94 ? -16.001 2.898 12.638 1.00 91.12 94 ALA A CA 1
ATOM 705 C C . ALA A 1 94 ? -14.991 1.911 13.257 1.00 91.12 94 ALA A C 1
ATOM 707 O O . ALA A 1 94 ? -13.844 2.282 13.497 1.00 91.12 94 ALA A O 1
ATOM 708 N N . GLU A 1 95 ? -15.406 0.675 13.545 1.00 93.31 95 GLU A N 1
ATOM 709 C CA . GLU A 1 95 ? -14.522 -0.380 14.059 1.00 93.31 95 GLU A CA 1
ATOM 710 C C . GLU A 1 95 ? -13.657 -0.979 12.944 1.00 93.31 95 GLU A C 1
ATOM 712 O O . GLU A 1 95 ? -12.493 -1.290 13.182 1.00 93.31 95 GLU A O 1
ATOM 717 N N . GLN A 1 96 ? -14.192 -1.100 11.724 1.00 93.50 96 GLN A N 1
ATOM 718 C CA . GLN A 1 96 ? -13.426 -1.552 10.560 1.00 93.50 96 GLN A CA 1
ATOM 719 C C . GLN A 1 96 ? -12.284 -0.586 10.241 1.00 93.50 96 GLN A C 1
ATOM 721 O O . GLN A 1 96 ? -11.170 -1.040 9.982 1.00 93.50 96 GLN A O 1
ATOM 726 N N . ASP A 1 97 ? -12.524 0.725 10.331 1.00 93.44 97 ASP A N 1
ATOM 727 C CA . ASP A 1 97 ? -11.488 1.745 10.135 1.00 93.44 97 ASP A CA 1
ATOM 728 C C . ASP A 1 97 ? -10.334 1.576 11.133 1.00 93.44 97 ASP A C 1
ATOM 730 O O . ASP A 1 97 ? -9.166 1.537 10.742 1.00 93.44 97 ASP A O 1
ATOM 734 N N . VAL A 1 98 ? -10.655 1.408 12.422 1.00 94.50 98 VAL A N 1
ATOM 735 C CA . VAL A 1 98 ? -9.647 1.145 13.464 1.00 94.50 98 VAL A CA 1
ATOM 736 C C . VAL A 1 98 ? -8.931 -0.175 13.215 1.00 94.50 98 VAL A C 1
ATOM 738 O O . VAL A 1 98 ? -7.707 -0.222 13.312 1.00 94.50 98 VAL A O 1
ATOM 741 N N . GLY A 1 99 ? -9.657 -1.228 12.837 1.00 93.06 99 GLY A N 1
ATOM 742 C CA . GLY A 1 99 ? -9.077 -2.524 12.489 1.00 93.06 99 GLY A CA 1
ATOM 743 C C . GLY A 1 99 ? -8.092 -2.436 11.319 1.00 93.06 99 GLY A C 1
ATOM 744 O O . GLY A 1 99 ? -7.003 -3.003 11.388 1.00 93.06 99 GLY A O 1
ATOM 745 N N . PHE A 1 100 ? -8.417 -1.676 10.270 1.00 94.06 100 PHE A N 1
ATOM 746 C CA . PHE A 1 100 ? -7.516 -1.461 9.134 1.00 94.06 100 PHE A CA 1
ATOM 747 C C . PHE A 1 100 ? -6.259 -0.678 9.512 1.00 94.06 100 PHE A C 1
ATOM 749 O O . PHE A 1 100 ? -5.176 -1.000 9.020 1.00 94.06 100 PHE A O 1
ATOM 756 N N . LEU A 1 101 ? -6.378 0.344 10.360 1.00 93.75 101 LEU A N 1
ATOM 757 C CA . LEU A 1 101 ? -5.217 1.099 10.838 1.00 93.75 101 LEU A CA 1
ATOM 758 C C . LEU A 1 101 ? -4.346 0.251 11.778 1.00 93.75 101 LEU A C 1
ATOM 760 O O . LEU A 1 101 ? -3.123 0.276 11.670 1.00 93.75 101 LEU A O 1
ATOM 764 N N . ALA A 1 102 ? -4.959 -0.588 12.611 1.00 92.00 102 ALA A N 1
ATOM 765 C CA . ALA A 1 102 ? -4.243 -1.535 13.461 1.00 92.00 102 ALA A CA 1
ATOM 766 C C . ALA A 1 102 ? -3.447 -2.566 12.645 1.00 92.00 102 ALA A C 1
ATOM 768 O O . ALA A 1 102 ? -2.295 -2.859 12.970 1.00 92.00 102 ALA A O 1
ATOM 769 N N . LEU A 1 103 ? -4.035 -3.080 11.556 1.00 91.56 103 LEU A N 1
ATOM 770 C CA . LEU A 1 103 ? -3.367 -3.984 10.610 1.00 91.56 103 LEU A CA 1
ATOM 771 C C . LEU A 1 103 ? -2.191 -3.321 9.884 1.00 91.56 103 LEU A C 1
ATOM 773 O O . LEU A 1 103 ? -1.253 -4.008 9.490 1.00 91.56 103 LEU A O 1
ATOM 777 N N . LYS A 1 104 ? -2.217 -1.994 9.727 1.00 90.94 104 LYS A N 1
ATOM 778 C CA . LYS A 1 104 ? -1.087 -1.209 9.208 1.00 90.94 104 LYS A CA 1
ATOM 779 C C . LYS A 1 104 ? 0.023 -0.987 10.244 1.00 90.94 104 LYS A C 1
ATOM 781 O O . LYS A 1 104 ? 1.041 -0.403 9.898 1.00 90.94 104 LYS A O 1
ATOM 786 N N . GLY A 1 105 ? -0.154 -1.461 11.478 1.00 91.94 105 GLY A N 1
ATOM 787 C CA . GLY A 1 105 ? 0.850 -1.374 12.537 1.00 91.94 105 GLY A CA 1
ATOM 788 C C . GLY A 1 105 ? 0.792 -0.095 13.367 1.00 91.94 105 GLY A C 1
ATOM 789 O O . GLY A 1 105 ? 1.659 0.080 14.214 1.00 91.94 105 GLY A O 1
ATOM 790 N N . LEU A 1 106 ? -0.218 0.756 13.164 1.00 93.38 106 LEU A N 1
ATOM 791 C CA . LEU A 1 106 ? -0.333 2.006 13.908 1.00 93.38 106 LEU A CA 1
ATOM 792 C C . LEU A 1 106 ? -0.666 1.752 15.379 1.00 93.38 106 LEU A C 1
ATOM 794 O O . LEU A 1 106 ? -1.369 0.787 15.728 1.00 93.38 106 LEU A O 1
ATOM 798 N N . ASP A 1 107 ? -0.177 2.645 16.230 1.00 93.00 107 ASP A N 1
ATOM 799 C CA . ASP A 1 107 ? -0.481 2.645 17.651 1.00 93.00 107 ASP A CA 1
ATOM 800 C C . ASP A 1 107 ? -1.826 3.337 17.964 1.00 93.00 107 ASP A C 1
ATOM 802 O O . ASP A 1 107 ? -2.512 3.901 17.110 1.00 93.00 107 ASP A O 1
ATOM 806 N N . VAL A 1 108 ? -2.256 3.257 19.223 1.00 93.31 108 VAL A N 1
ATOM 807 C CA . VAL A 1 108 ? -3.538 3.829 19.665 1.00 93.31 108 VAL A CA 1
ATOM 808 C C . VAL A 1 108 ? -3.567 5.359 19.545 1.00 93.31 108 VAL A C 1
ATOM 810 O O . VAL A 1 108 ? -4.642 5.911 19.306 1.00 93.31 108 VAL A O 1
ATOM 813 N N . ALA A 1 109 ? -2.435 6.034 19.748 1.00 94.19 109 ALA A N 1
ATOM 814 C CA . ALA A 1 109 ? -2.334 7.489 19.683 1.00 94.19 109 ALA A CA 1
ATOM 815 C C . ALA A 1 109 ? -2.367 7.972 18.224 1.00 94.19 109 ALA A C 1
ATOM 817 O O . ALA A 1 109 ? -3.176 8.830 17.893 1.00 94.19 109 ALA A O 1
ATOM 818 N N . GLU A 1 110 ? -1.618 7.329 17.331 1.00 94.75 110 GLU A N 1
ATOM 819 C CA . GLU A 1 110 ? -1.621 7.596 15.891 1.00 94.75 110 GLU A CA 1
ATOM 820 C C . GLU A 1 110 ? -3.011 7.375 15.281 1.00 94.75 110 GLU A C 1
ATOM 822 O O . GLU A 1 110 ? -3.489 8.173 14.472 1.00 94.75 110 GLU A O 1
ATOM 827 N N . ILE A 1 111 ? -3.707 6.307 15.690 1.00 94.69 111 ILE A N 1
ATOM 828 C CA . ILE A 1 111 ? -5.087 6.046 15.252 1.00 94.69 111 ILE A CA 1
ATOM 829 C C . ILE A 1 111 ? -6.046 7.119 15.778 1.00 94.69 111 ILE A C 1
ATOM 831 O O . ILE A 1 111 ? -6.971 7.515 15.064 1.00 94.69 111 ILE A O 1
ATOM 835 N N . ALA A 1 112 ? -5.859 7.565 17.021 1.00 94.94 112 ALA A N 1
ATOM 836 C CA . ALA A 1 112 ? -6.668 8.615 17.627 1.00 94.94 112 ALA A CA 1
ATOM 837 C C . ALA A 1 112 ? -6.505 9.936 16.859 1.00 94.94 112 ALA A C 1
ATOM 839 O O . ALA A 1 112 ? -7.511 10.523 16.449 1.00 94.94 112 ALA A O 1
ATOM 840 N N . ASP A 1 113 ? -5.264 10.316 16.559 1.00 95.75 113 ASP A N 1
ATOM 841 C CA . ASP A 1 113 ? -4.924 11.525 15.810 1.00 95.75 113 ASP A CA 1
ATOM 842 C C . ASP A 1 113 ? -5.486 11.482 14.382 1.00 95.75 113 ASP A C 1
ATOM 844 O O . ASP A 1 113 ? -6.173 12.412 13.953 1.00 95.75 113 ASP A O 1
ATOM 848 N N . LEU A 1 114 ? -5.302 10.368 13.662 1.00 93.75 114 LEU A N 1
ATOM 849 C CA . LEU A 1 114 ? -5.818 10.206 12.295 1.00 93.75 114 LEU A CA 1
ATOM 850 C C . LEU A 1 114 ? -7.348 10.218 12.213 1.00 93.75 114 LEU A C 1
ATOM 852 O O . LEU A 1 114 ? -7.905 10.618 11.190 1.00 93.75 114 LEU A O 1
ATOM 856 N N . ARG A 1 115 ? -8.038 9.756 13.260 1.00 92.62 115 ARG A N 1
ATOM 857 C CA . ARG A 1 115 ? -9.508 9.713 13.306 1.00 92.62 115 ARG A CA 1
ATOM 858 C C . ARG A 1 115 ? -10.138 10.914 14.011 1.00 92.62 115 ARG A C 1
ATOM 860 O O . ARG A 1 115 ? -11.360 10.923 14.161 1.00 92.62 115 ARG A O 1
ATOM 867 N N . GLY A 1 116 ? -9.350 11.880 14.490 1.00 91.50 116 GLY A N 1
ATOM 868 C CA . GLY A 1 116 ? -9.855 12.993 15.305 1.00 91.50 116 GLY A CA 1
ATOM 869 C C . GLY A 1 116 ? -10.616 12.523 16.552 1.00 91.50 116 GLY A C 1
ATOM 870 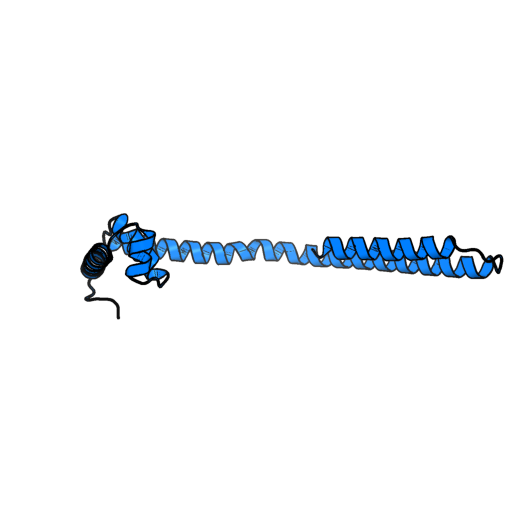O O . GLY A 1 116 ? -11.603 13.133 16.958 1.00 91.50 116 GLY A O 1
ATOM 871 N N . SER A 1 117 ? -10.216 11.381 17.111 1.00 91.88 117 SER A N 1
ATOM 872 C CA . SER A 1 117 ? -10.843 10.735 18.268 1.00 91.88 117 SER A CA 1
ATOM 873 C C . SER A 1 117 ? -9.883 10.740 19.453 1.00 91.88 117 SER A C 1
ATOM 875 O O . SER A 1 117 ? -8.692 10.951 19.290 1.00 91.88 117 SER A O 1
ATOM 877 N N . THR A 1 118 ? -10.367 10.473 20.668 1.00 94.81 118 THR A N 1
ATOM 878 C CA . THR A 1 118 ? -9.461 10.352 21.822 1.00 94.81 118 THR A CA 1
ATOM 879 C C . THR A 1 118 ? -8.843 8.949 21.900 1.00 94.81 118 THR A C 1
ATOM 881 O O . THR A 1 118 ? -9.504 7.967 21.532 1.00 94.81 118 THR A O 1
ATOM 884 N N . PRO A 1 119 ? -7.635 8.792 22.478 1.00 94.25 119 PRO A N 1
ATOM 885 C CA . PRO A 1 119 ? -7.047 7.474 22.729 1.00 94.25 119 PRO A CA 1
ATOM 886 C C . PRO A 1 119 ? -7.953 6.549 23.558 1.00 94.25 119 PRO A C 1
ATOM 888 O O . PRO A 1 119 ? -7.935 5.332 23.385 1.00 94.25 119 PRO A O 1
ATOM 891 N N . GLY A 1 120 ? -8.776 7.105 24.457 1.00 94.56 120 GLY A N 1
ATOM 892 C CA . GLY A 1 120 ? -9.766 6.342 25.227 1.00 94.56 120 GLY A CA 1
ATOM 893 C C . GLY A 1 120 ? -10.861 5.736 24.344 1.00 94.56 120 GLY A C 1
ATOM 894 O O . GLY A 1 120 ? -11.197 4.560 24.491 1.00 94.56 120 GLY A O 1
ATOM 895 N N . THR A 1 121 ? -11.357 6.502 23.369 1.00 93.56 121 THR A N 1
ATOM 896 C CA . THR A 1 121 ? -12.343 6.035 22.382 1.00 93.56 121 THR A CA 1
ATOM 897 C C . THR A 1 121 ? -11.784 4.894 21.529 1.00 93.56 121 THR A C 1
ATOM 899 O O . THR A 1 121 ? -12.472 3.893 21.325 1.00 93.56 121 THR A O 1
ATOM 902 N N . VAL A 1 122 ? -10.529 5.003 21.082 1.00 94.75 122 VAL A N 1
ATOM 903 C CA . VAL A 1 122 ? -9.859 3.959 20.287 1.00 94.75 122 VAL A CA 1
ATOM 904 C C . VAL A 1 122 ? -9.656 2.679 21.107 1.00 94.75 122 VAL A C 1
ATOM 906 O O . VAL A 1 122 ? -9.959 1.591 20.620 1.00 94.75 122 VAL A O 1
ATOM 909 N N . ARG A 1 123 ? -9.242 2.779 22.381 1.00 93.81 123 ARG A N 1
ATOM 910 C CA . ARG A 1 123 ? -9.135 1.610 23.285 1.00 93.81 123 ARG A CA 1
ATOM 911 C C . ARG A 1 123 ? -10.476 0.912 23.500 1.00 93.81 123 ARG A C 1
ATOM 913 O O . ARG A 1 123 ? -10.538 -0.315 23.455 1.00 93.81 123 ARG A O 1
ATOM 920 N N . ALA A 1 124 ? -11.549 1.676 23.694 1.00 94.06 124 ALA A N 1
ATOM 921 C CA . ALA A 1 124 ? -12.891 1.116 23.838 1.00 94.06 124 ALA A CA 1
ATOM 922 C C . ALA A 1 124 ? -13.353 0.399 22.558 1.00 94.06 124 ALA A C 1
ATOM 924 O O . ALA A 1 124 ? -13.968 -0.664 22.635 1.00 94.06 124 ALA A O 1
ATOM 925 N N . GLN A 1 125 ? -13.035 0.947 21.381 1.00 93.81 125 GLN A N 1
ATOM 926 C CA . GLN A 1 125 ? -13.316 0.292 20.102 1.00 93.81 125 GLN A CA 1
ATOM 927 C C . GLN A 1 125 ? -12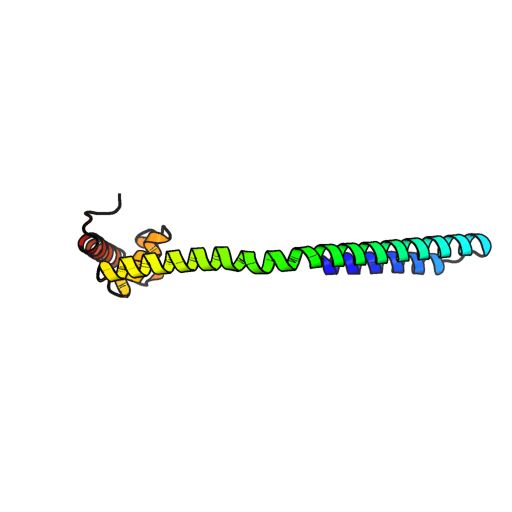.487 -0.985 19.925 1.00 93.81 125 GLN A C 1
ATOM 929 O O . GLN A 1 125 ? -13.053 -2.001 19.535 1.00 93.81 125 GLN A O 1
ATOM 934 N N . PHE A 1 126 ? -11.205 -0.994 20.302 1.00 93.94 126 PHE A N 1
ATOM 935 C CA . PHE A 1 126 ? -10.401 -2.220 20.312 1.00 93.94 126 PHE A CA 1
ATOM 936 C C . PHE A 1 126 ? -10.981 -3.301 21.221 1.00 93.94 126 PHE A C 1
ATOM 938 O O . PHE A 1 126 ? -11.091 -4.446 20.795 1.00 93.94 126 PHE A O 1
ATOM 945 N N . ALA A 1 127 ? -11.407 -2.952 22.436 1.00 93.25 127 ALA A N 1
ATOM 946 C CA . ALA A 1 127 ? -12.033 -3.911 23.344 1.00 93.25 127 ALA A CA 1
ATOM 947 C C . ALA A 1 127 ? -13.296 -4.544 22.731 1.00 93.25 127 ALA A C 1
ATOM 949 O O . ALA A 1 127 ? -13.490 -5.756 22.823 1.00 93.25 127 ALA A O 1
ATOM 950 N N . ARG A 1 128 ? -14.124 -3.746 22.040 1.00 93.75 128 ARG A N 1
ATOM 951 C CA . ARG A 1 128 ? -15.292 -4.254 21.300 1.00 93.75 128 ARG A CA 1
ATOM 952 C C . ARG A 1 128 ? -14.885 -5.146 20.131 1.00 93.75 128 ARG A C 1
ATOM 954 O O . ARG A 1 128 ? -15.508 -6.184 19.940 1.00 93.75 128 ARG A O 1
ATOM 961 N N . ILE A 1 129 ? -13.850 -4.771 19.377 1.00 93.88 129 ILE A N 1
ATOM 962 C CA . ILE A 1 129 ? -13.321 -5.579 18.268 1.00 93.88 129 ILE A CA 1
ATOM 963 C C . ILE A 1 129 ? -12.829 -6.934 18.787 1.00 93.88 129 ILE A C 1
ATOM 965 O O . ILE A 1 129 ? -13.226 -7.957 18.241 1.00 93.88 129 ILE A O 1
ATOM 969 N N . TYR A 1 130 ? -12.031 -6.965 19.857 1.00 92.56 130 TYR A N 1
ATOM 970 C CA . TYR A 1 130 ? -11.526 -8.210 20.443 1.00 92.56 130 TYR A CA 1
ATOM 971 C C . TYR A 1 130 ? -12.655 -9.098 20.970 1.00 92.56 130 TYR A C 1
ATOM 973 O O . TYR A 1 130 ? -12.696 -10.282 20.641 1.00 92.56 130 TYR A O 1
ATOM 981 N N . ALA A 1 131 ? -13.630 -8.517 21.677 1.00 92.06 131 ALA A N 1
ATOM 982 C CA . ALA A 1 131 ? -14.808 -9.247 22.138 1.00 92.06 131 ALA A CA 1
ATOM 983 C C . ALA A 1 131 ? -15.601 -9.867 20.974 1.00 92.06 131 ALA A C 1
ATOM 985 O O . ALA A 1 131 ? -15.989 -11.031 21.041 1.00 92.06 131 ALA A O 1
ATOM 986 N N . LYS A 1 132 ? -15.793 -9.119 19.879 1.00 92.44 132 LYS A N 1
ATOM 987 C CA . LYS A 1 132 ? -16.463 -9.605 18.660 1.00 92.44 132 LYS A CA 1
ATOM 988 C C . LYS A 1 132 ? -15.650 -10.653 17.897 1.00 92.44 132 LYS A C 1
ATOM 990 O O . LYS A 1 132 ? -16.228 -11.523 17.253 1.00 92.44 132 LYS A O 1
ATOM 995 N N . ALA A 1 133 ? -14.326 -10.578 17.981 1.00 90.94 133 ALA A N 1
ATOM 996 C CA . ALA A 1 133 ? -13.410 -11.555 17.408 1.00 90.94 133 ALA A CA 1
ATOM 997 C C . ALA A 1 133 ? -13.228 -12.808 18.285 1.00 90.94 133 ALA A C 1
ATOM 999 O O . ALA A 1 133 ? -12.591 -13.763 17.846 1.00 90.94 133 ALA A O 1
ATOM 1000 N N . GLY A 1 134 ? -13.780 -12.823 19.504 1.00 89.06 134 GLY A N 1
ATOM 1001 C CA . GLY A 1 134 ? -13.651 -13.938 20.444 1.00 89.06 134 GLY A CA 1
ATOM 1002 C C . GLY A 1 134 ? -12.266 -14.058 21.086 1.00 89.06 134 GLY A C 1
ATOM 1003 O O . GLY A 1 134 ? -11.910 -15.131 21.566 1.00 89.06 134 GLY A O 1
ATOM 1004 N N . VAL A 1 135 ? -11.478 -12.979 21.096 1.00 88.88 135 VAL A N 1
ATOM 1005 C CA . VAL A 1 135 ? -10.128 -12.944 21.681 1.00 88.88 135 VAL A CA 1
ATOM 1006 C C . VAL A 1 135 ? -10.065 -11.963 22.851 1.00 88.88 135 VAL A C 1
ATOM 1008 O O . VAL A 1 135 ? -10.823 -10.998 22.912 1.00 88.88 135 VAL A O 1
ATOM 1011 N N . SER A 1 136 ? -9.156 -12.195 23.798 1.00 76.88 136 SER A N 1
ATOM 1012 C CA . SER A 1 136 ? -8.998 -11.352 24.993 1.00 76.88 136 SER A CA 1
ATOM 1013 C C . SER A 1 136 ? -8.126 -10.107 24.769 1.00 76.88 136 SER A C 1
ATOM 1015 O O . SER A 1 136 ? -8.150 -9.198 25.597 1.00 76.88 136 SER A O 1
ATOM 1017 N N . GLY A 1 137 ? -7.383 -10.026 23.658 1.00 74.81 137 GLY A N 1
ATOM 1018 C CA . GLY A 1 137 ? -6.534 -8.877 23.339 1.00 74.81 137 GLY A CA 1
ATOM 1019 C C . GLY A 1 137 ? -5.573 -9.112 22.171 1.00 74.81 137 GLY A C 1
ATOM 1020 O O . GLY A 1 137 ? -5.620 -10.147 21.508 1.00 74.81 137 GLY A O 1
ATOM 1021 N N . ARG A 1 138 ? -4.698 -8.127 21.929 1.00 69.12 138 ARG A N 1
ATOM 1022 C CA . ARG A 1 138 ? -3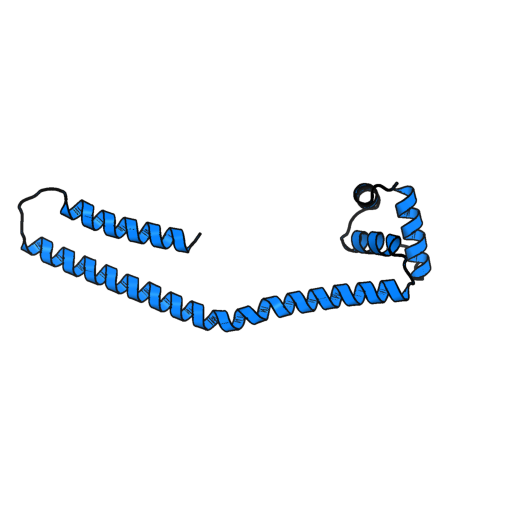.557 -8.225 21.002 1.00 69.12 138 ARG A CA 1
ATOM 1023 C C . ARG A 1 138 ? -2.452 -9.033 21.692 1.00 69.12 138 ARG A C 1
ATOM 1025 O O . ARG A 1 138 ? -2.038 -8.623 22.774 1.00 69.12 138 ARG A O 1
ATOM 1032 N N . ALA A 1 139 ? -2.038 -10.158 21.111 1.00 55.47 139 ALA A N 1
ATOM 1033 C CA . ALA A 1 139 ? -0.849 -10.896 21.547 1.00 55.47 139 ALA A CA 1
ATOM 1034 C C . ALA A 1 139 ? 0.437 -10.151 21.164 1.00 55.47 139 ALA A C 1
ATOM 1036 O O . ALA A 1 139 ? 0.398 -9.412 20.148 1.00 55.47 139 ALA A O 1
#

Foldseek 3Di:
DVVVVVVVVVVVLVVVVVVVVPDDDPDDPPVVVVVVVVSVVVVVVVVVVVVVVVVVVVVCVVVVVCVVVVVVVVVVVVVVVLVVLCVQLVQDPVLSLLVVVVVVVDDLVRSCVVVVHDSVVSVVSQCSSCVSNVHRHDD

Organism: NCBI:txid1267769

Secondary structure (DSSP, 8-state):
-HHHHHHHHHHHHHHHHHHHHSS-----TTHHHHHHHHHHHHHHHHHHHHHHHHHHHHHHHHHHTTHHHHHHHHHHHHHHHHHHHHHHTT--HHHHHHHHHHHTT--HHHHHHHTT--HHHHHHHHHHHHHHHT-SS--

Sequence (139 aa):
MMVYALRACLLAITLSGLVMTGGCSPITIVEQRAAIVIETLVAAAQVCGVVLSILEIRADHDLMAGQERTIRTARGELARSIRQQFAQWHLTPAEQDVGFLALKGLDVAEIADLRGSTPGTVRAQFARIYAKAGVSGRA

Radius of gyration: 32.64 Å; chains: 1; bounding box: 65×40×74 Å